Protein AF-A0AA39HY21-F1 (afdb_mo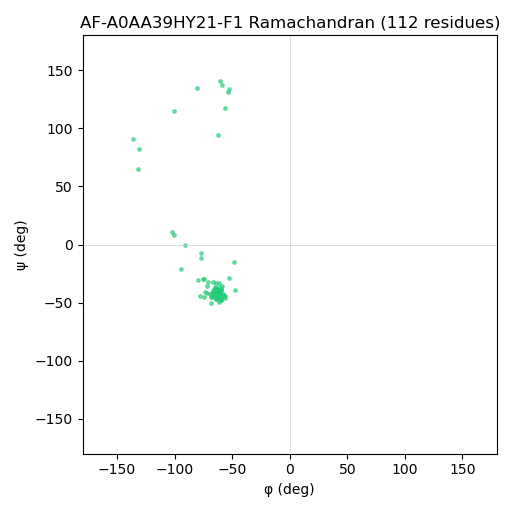nomer)

Solvent-accessible surface area (backbone atoms only — not comparable to full-atom values): 6302 Å² total; per-residue (Å²): 135,57,76,66,55,58,35,49,52,48,28,50,53,31,46,52,51,30,50,52,53,66,68,59,73,65,60,93,89,50,78,69,57,67,68,62,52,53,50,50,35,50,50,29,47,52,47,28,53,52,30,50,50,56,38,52,53,48,52,51,51,51,51,54,49,46,40,70,78,36,50,66,63,45,50,52,52,50,50,50,55,51,51,54,51,50,54,51,49,51,54,51,49,52,52,51,51,51,51,51,54,53,50,51,53,55,62,62,67,66,72,81,77,131

Sequence (114 aa):
MSRLADKYDKLLACTMNLIESVDWKPPYIVAAMPMSRENAVQEAYNQVQAAATDLRAEFVRIGAQYAIENPEETAEQRIRELNEDIESQEKQLNKANRALGNLKKYTEGTNETD

Foldseek 3Di:
DDPLVVLVVQLVVLVVQLVCLVPDDDDPVDPDDPVVSVVSNVVSVVSNVVSVVVNVVVVVVVVVVCCVVCVPVVVVVVVVVVVVVVVVVVVVVVVVVVVVVVVVVVVVVVPPDD

Radius of gyration: 27.18 Å; Cα contacts (8 Å, |Δi|>4): 34; chains: 1; bounding box: 59×33×76 Å

pLDDT: mean 84.17, std 13.92, range [40.38, 96.94]

Secondary structure (DSSP, 8-state):
--HHHHHHHHHHHHHHHHHHHHH----TT----HHHHHHHHHHHHHHHHHHHHHHHHHHHHHHHHHHHH-HHHHHHHHHHHHHHHHHHHHHHHHHHHHHHHHHHHHHHHTSS--

Organism: NCBI:txid289476

Structure (mmCIF, N/CA/C/O backbone):
data_AF-A0AA39HY21-F1
#
_entry.id   AF-A0AA39HY21-F1
#
loop_
_atom_site.group_PDB
_atom_site.id
_atom_site.type_symbol
_atom_site.label_atom_id
_atom_site.label_alt_id
_atom_site.label_comp_id
_atom_site.label_asym_id
_atom_site.label_entity_id
_atom_site.label_seq_id
_atom_site.pdbx_PDB_ins_code
_atom_site.Cartn_x
_atom_site.Cartn_y
_atom_site.Cartn_z
_atom_site.occupancy
_atom_site.B_iso_or_equiv
_atom_site.auth_seq_id
_atom_site.auth_comp_id
_atom_site.auth_asym_id
_atom_site.auth_atom_id
_atom_site.pdbx_PDB_model_num
ATOM 1 N N . MET A 1 1 ? -4.591 -10.502 -21.502 1.00 52.56 1 MET A N 1
ATOM 2 C CA . MET A 1 1 ? -3.674 -10.279 -20.365 1.00 52.56 1 MET A CA 1
ATOM 3 C C . MET A 1 1 ? -4.351 -9.321 -19.391 1.00 52.56 1 MET A C 1
ATOM 5 O O . MET A 1 1 ? -5.165 -8.521 -19.838 1.00 52.56 1 MET A O 1
ATOM 9 N N . SER A 1 2 ? -4.158 -9.494 -18.080 1.00 80.94 2 SER A N 1
ATOM 10 C CA . SER A 1 2 ? -4.819 -8.673 -17.050 1.00 80.94 2 SER A CA 1
ATOM 11 C C . SER A 1 2 ? -4.085 -7.341 -16.891 1.00 80.94 2 SER A C 1
ATOM 13 O O . SER A 1 2 ? -2.869 -7.341 -16.741 1.00 80.94 2 SER A O 1
ATOM 15 N N . ARG A 1 3 ? -4.817 -6.221 -16.835 1.00 85.88 3 ARG A N 1
ATOM 16 C CA . ARG A 1 3 ? -4.270 -4.85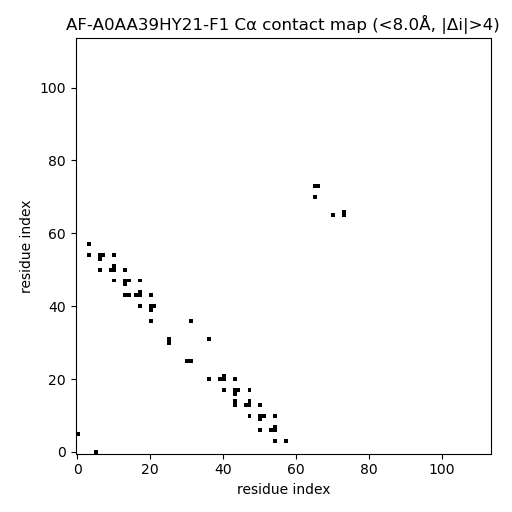9 -16.650 1.00 85.88 3 ARG A CA 1
ATOM 17 C C . ARG A 1 3 ? -3.344 -4.728 -15.429 1.00 85.88 3 ARG A C 1
ATOM 19 O O . ARG A 1 3 ? -2.451 -3.885 -15.425 1.00 85.88 3 ARG A O 1
ATOM 26 N N . LEU A 1 4 ? -3.565 -5.537 -14.390 1.00 90.06 4 LEU A N 1
ATOM 27 C CA . LEU A 1 4 ? -2.700 -5.586 -13.209 1.00 90.06 4 LEU A CA 1
ATOM 28 C C . LEU A 1 4 ? -1.353 -6.255 -13.515 1.00 90.06 4 LEU A C 1
ATOM 30 O O . LEU A 1 4 ? -0.323 -5.756 -13.071 1.00 90.06 4 LEU A O 1
ATOM 34 N N . ALA A 1 5 ? -1.368 -7.346 -14.287 1.00 91.12 5 ALA A N 1
ATOM 35 C CA . ALA A 1 5 ? -0.158 -8.054 -14.696 1.00 91.12 5 ALA A CA 1
ATOM 36 C C . ALA A 1 5 ? 0.731 -7.140 -15.548 1.00 91.12 5 ALA A C 1
ATOM 38 O O . ALA A 1 5 ? 1.896 -6.964 -15.222 1.00 91.12 5 ALA A O 1
ATOM 39 N N . ASP A 1 6 ? 0.148 -6.426 -16.517 1.00 93.50 6 ASP A N 1
ATOM 40 C CA . ASP A 1 6 ? 0.897 -5.490 -17.368 1.00 93.50 6 ASP A CA 1
ATOM 41 C C . ASP A 1 6 ? 1.585 -4.377 -16.546 1.00 93.50 6 ASP A C 1
ATOM 43 O O . ASP A 1 6 ? 2.714 -3.971 -16.826 1.00 93.50 6 ASP A O 1
ATOM 47 N N . LYS A 1 7 ? 0.917 -3.875 -15.497 1.00 93.44 7 LYS A N 1
ATOM 48 C CA . LYS A 1 7 ? 1.483 -2.862 -14.589 1.00 93.44 7 LYS A CA 1
ATOM 49 C C . LYS A 1 7 ? 2.576 -3.427 -13.684 1.00 93.44 7 LYS A C 1
ATOM 51 O O . LYS A 1 7 ? 3.539 -2.721 -13.389 1.00 93.44 7 LYS A O 1
ATOM 56 N N . TYR A 1 8 ? 2.428 -4.673 -13.244 1.00 94.69 8 TYR A N 1
ATOM 57 C CA . TYR A 1 8 ? 3.441 -5.369 -12.460 1.00 94.69 8 TYR A CA 1
ATOM 58 C C . TYR A 1 8 ? 4.696 -5.646 -13.299 1.00 94.69 8 TYR A C 1
ATOM 60 O O . TYR A 1 8 ? 5.801 -5.31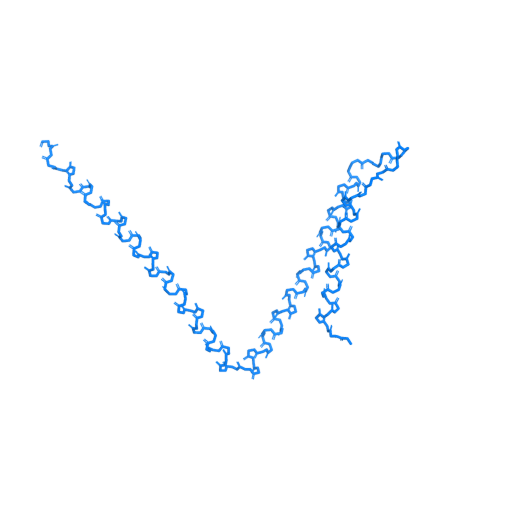5 -12.873 1.00 94.69 8 TYR A O 1
ATOM 68 N N . ASP A 1 9 ? 4.521 -6.127 -14.529 1.00 95.19 9 ASP A N 1
ATOM 69 C CA . ASP A 1 9 ? 5.612 -6.362 -15.478 1.00 95.19 9 ASP A CA 1
ATOM 70 C C . ASP A 1 9 ? 6.349 -5.060 -15.818 1.00 95.19 9 ASP A C 1
ATOM 72 O O . ASP A 1 9 ? 7.579 -5.027 -15.865 1.00 95.19 9 ASP A O 1
ATOM 76 N N . LYS A 1 10 ? 5.619 -3.945 -15.965 1.00 94.25 10 LYS A N 1
ATOM 77 C CA . LYS A 1 10 ? 6.221 -2.615 -16.143 1.00 94.25 10 LYS A CA 1
ATOM 78 C C . LYS A 1 10 ? 7.083 -2.204 -14.944 1.00 94.25 10 LYS A C 1
ATOM 80 O O . LYS A 1 10 ? 8.175 -1.676 -15.141 1.00 94.25 10 LYS A O 1
ATOM 85 N N . LEU A 1 11 ? 6.625 -2.448 -13.713 1.00 96.19 11 LEU A N 1
ATOM 86 C CA . LEU A 1 11 ? 7.417 -2.168 -12.513 1.00 96.19 11 LEU A CA 1
ATOM 87 C C . LEU A 1 11 ? 8.687 -3.028 -12.466 1.00 96.19 11 LEU A C 1
ATOM 89 O O . LEU A 1 11 ? 9.760 -2.507 -12.156 1.00 96.19 11 LEU A O 1
ATOM 93 N N . LEU A 1 12 ? 8.585 -4.315 -12.812 1.00 95.75 12 LEU A N 1
ATOM 94 C CA . LEU A 1 12 ? 9.739 -5.211 -12.902 1.00 95.75 12 LEU A CA 1
ATOM 95 C C . LEU A 1 12 ? 10.757 -4.710 -13.929 1.00 95.75 12 LEU A C 1
ATOM 97 O O . LEU A 1 12 ? 11.934 -4.588 -13.600 1.00 95.75 12 LEU A O 1
ATOM 101 N N . ALA A 1 13 ? 10.304 -4.345 -15.129 1.00 94.88 13 ALA A N 1
ATOM 102 C CA . ALA A 1 13 ? 11.168 -3.822 -16.183 1.00 94.88 13 ALA A CA 1
ATOM 103 C C . ALA A 1 13 ? 11.888 -2.530 -15.757 1.00 94.88 13 ALA A C 1
ATOM 105 O O . ALA A 1 13 ? 13.103 -2.415 -15.920 1.00 94.88 13 ALA A O 1
ATOM 106 N N . CYS A 1 14 ? 11.175 -1.576 -15.145 1.00 93.31 14 CYS A N 1
ATOM 107 C CA . CYS A 1 14 ? 11.791 -0.351 -14.623 1.00 93.31 14 CYS A CA 1
ATOM 108 C C . CYS A 1 14 ? 12.806 -0.645 -13.508 1.00 93.31 14 CYS A C 1
ATOM 110 O O . CYS A 1 14 ? 13.857 -0.010 -13.447 1.00 93.31 14 CYS A O 1
ATOM 112 N N . THR A 1 15 ? 12.513 -1.616 -12.640 1.00 94.12 15 THR A N 1
ATOM 113 C CA . THR A 1 15 ? 13.416 -2.003 -11.546 1.00 94.12 15 THR A CA 1
ATOM 114 C C . THR A 1 15 ? 14.693 -2.646 -12.085 1.00 94.12 15 THR A C 1
ATOM 116 O O . THR A 1 15 ? 15.780 -2.314 -11.619 1.00 94.12 15 THR A O 1
ATOM 119 N N . MET A 1 16 ? 14.585 -3.512 -13.098 1.00 93.19 16 MET A N 1
ATOM 120 C CA . MET A 1 16 ? 15.748 -4.099 -13.772 1.00 93.19 16 MET A CA 1
ATOM 121 C C . MET A 1 16 ? 16.621 -3.020 -14.422 1.00 93.19 16 MET A C 1
ATOM 123 O O . MET A 1 16 ? 17.827 -3.010 -14.202 1.00 93.19 16 MET A O 1
ATOM 127 N N . ASN A 1 17 ? 16.016 -2.055 -15.121 1.00 88.81 17 ASN A N 1
ATOM 128 C CA . ASN A 1 17 ? 16.743 -0.933 -15.723 1.00 88.81 17 ASN A CA 1
ATOM 129 C C . ASN A 1 17 ? 17.497 -0.086 -14.674 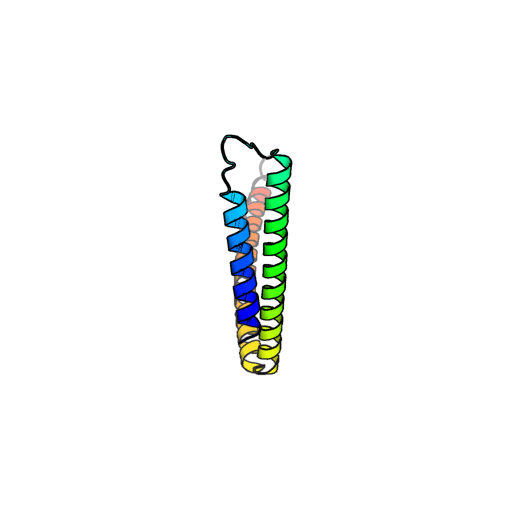1.00 88.81 17 ASN A C 1
ATOM 131 O O . ASN A 1 17 ? 18.638 0.327 -14.892 1.00 88.81 17 ASN A O 1
ATOM 135 N N . LEU A 1 18 ? 16.895 0.148 -13.502 1.00 90.25 18 LEU A N 1
ATOM 136 C CA . LEU A 1 18 ? 17.577 0.838 -12.403 1.00 90.25 18 LEU A CA 1
ATOM 137 C C . LEU A 1 18 ? 18.792 0.044 -11.906 1.00 90.25 18 LEU A C 1
ATOM 139 O O . LEU A 1 18 ? 19.857 0.629 -11.719 1.00 90.25 18 LEU A O 1
ATOM 143 N N . ILE A 1 19 ? 18.649 -1.271 -11.718 1.00 89.19 19 ILE A N 1
ATOM 144 C CA . ILE A 1 19 ? 19.757 -2.142 -11.301 1.00 89.19 19 ILE A CA 1
ATOM 145 C C . ILE A 1 19 ? 20.888 -2.082 -12.334 1.00 89.19 19 ILE A C 1
ATOM 147 O O . ILE A 1 19 ? 22.031 -1.836 -11.963 1.00 89.19 19 ILE A O 1
ATOM 151 N N . GLU A 1 20 ? 20.573 -2.203 -13.625 1.00 86.25 20 GLU A N 1
ATOM 152 C CA . GLU A 1 20 ? 21.558 -2.110 -14.710 1.00 86.25 20 GLU A CA 1
ATOM 153 C C . GLU A 1 20 ? 22.265 -0.746 -14.744 1.00 86.25 20 GLU A C 1
ATOM 155 O O . GLU A 1 20 ? 23.481 -0.677 -14.931 1.00 86.25 20 GLU A O 1
ATOM 160 N N . SER A 1 21 ? 21.531 0.341 -14.496 1.00 83.31 21 SER A N 1
ATOM 161 C CA . SER A 1 21 ? 22.078 1.704 -14.434 1.00 83.31 21 SER A CA 1
ATOM 162 C C . SER A 1 21 ? 23.025 1.908 -13.241 1.00 83.31 21 SER A C 1
ATOM 164 O O . SER A 1 21 ? 23.998 2.666 -13.328 1.00 83.31 21 SER A O 1
ATOM 166 N N . VAL A 1 22 ? 22.768 1.221 -12.123 1.00 83.19 22 VAL A N 1
ATOM 167 C CA . VAL A 1 22 ? 23.623 1.241 -10.928 1.00 83.19 22 VAL A CA 1
ATOM 168 C C . VAL A 1 22 ? 24.850 0.345 -11.111 1.00 83.19 22 VAL A C 1
ATOM 170 O O . VAL A 1 22 ? 25.960 0.789 -10.813 1.00 83.19 22 VAL A O 1
ATOM 173 N N . ASP A 1 23 ? 24.683 -0.864 -11.646 1.00 78.81 23 ASP A N 1
ATOM 174 C CA . ASP A 1 23 ? 25.760 -1.846 -11.840 1.00 78.81 23 ASP A CA 1
ATOM 175 C C . ASP A 1 23 ? 26.663 -1.546 -13.045 1.00 78.81 23 ASP A C 1
ATOM 177 O O . ASP A 1 23 ? 27.712 -2.179 -13.221 1.00 78.81 23 ASP A O 1
ATOM 181 N N . TRP A 1 24 ? 26.303 -0.552 -13.861 1.00 69.25 24 TRP A N 1
ATOM 182 C CA . TRP A 1 24 ? 27.079 -0.145 -15.021 1.00 69.25 24 TRP A CA 1
ATOM 183 C C . TRP A 1 24 ? 28.525 0.228 -14.651 1.00 69.25 24 TRP A C 1
ATOM 185 O O . TRP A 1 24 ? 28.796 1.194 -13.926 1.00 69.25 24 TRP A O 1
ATOM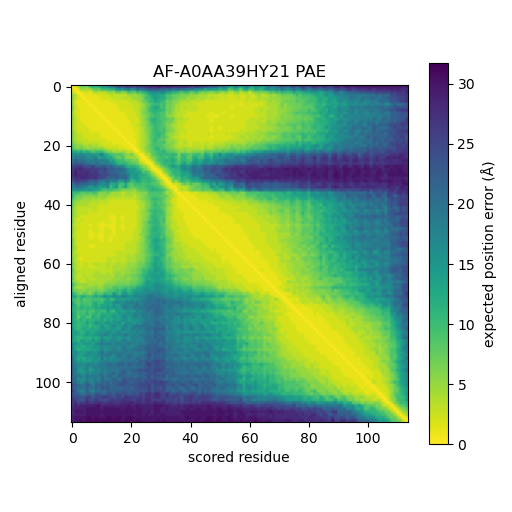 195 N N . LYS A 1 25 ? 29.478 -0.539 -15.197 1.00 64.69 25 LYS A N 1
ATOM 196 C CA . LYS A 1 25 ? 30.915 -0.252 -15.134 1.00 64.69 25 LYS A CA 1
ATOM 197 C C . LYS A 1 25 ? 31.352 0.376 -16.457 1.00 64.69 25 LYS A C 1
ATOM 199 O O . LYS A 1 25 ? 31.308 -0.316 -17.477 1.00 64.69 25 LYS A O 1
ATOM 204 N N . PRO A 1 26 ? 31.796 1.646 -16.475 1.00 61.72 26 PRO A N 1
ATOM 205 C CA . PRO A 1 26 ? 32.333 2.227 -17.693 1.00 61.72 26 PRO A CA 1
ATOM 206 C C . PRO A 1 26 ? 33.559 1.428 -18.161 1.00 61.72 26 PRO A C 1
ATOM 208 O O . PRO A 1 26 ? 34.380 1.026 -17.328 1.00 61.72 26 PRO A O 1
ATOM 211 N N . PRO A 1 27 ? 33.733 1.202 -19.476 1.00 58.81 27 PRO A N 1
ATOM 212 C CA . PRO A 1 27 ? 34.995 0.696 -19.993 1.00 58.81 27 PRO A CA 1
ATOM 213 C C . PRO A 1 27 ? 36.110 1.680 -19.614 1.00 58.81 27 PRO A C 1
ATOM 215 O O . PRO A 1 27 ? 35.934 2.889 -19.742 1.00 58.81 27 PRO A O 1
ATOM 218 N N . TYR A 1 28 ? 37.266 1.164 -19.180 1.00 54.09 28 TYR A N 1
ATOM 219 C CA . TYR A 1 28 ? 38.425 1.919 -18.660 1.00 54.09 28 TYR A CA 1
ATOM 220 C C . TYR A 1 28 ? 38.896 3.117 -19.519 1.00 54.09 28 TYR A C 1
ATOM 222 O O . TYR A 1 28 ? 39.662 3.947 -19.042 1.00 54.09 28 TYR A O 1
ATOM 230 N N . ILE A 1 29 ? 38.452 3.211 -20.776 1.00 53.50 29 ILE A N 1
ATOM 231 C CA . ILE A 1 29 ? 38.837 4.224 -21.768 1.00 53.50 29 ILE A CA 1
ATOM 232 C C . ILE A 1 29 ? 37.862 5.419 -21.790 1.00 53.50 29 ILE A C 1
ATOM 234 O O . ILE A 1 29 ? 38.233 6.510 -22.213 1.00 53.50 29 ILE A O 1
ATOM 238 N N . VAL A 1 30 ? 36.630 5.251 -21.301 1.00 53.31 30 VAL A N 1
ATOM 239 C CA . VAL A 1 30 ? 35.610 6.306 -21.258 1.00 53.31 30 VAL A CA 1
ATOM 240 C C . VAL A 1 30 ? 35.024 6.330 -19.856 1.00 53.31 30 VAL A C 1
ATOM 242 O O . VAL A 1 30 ? 33.977 5.747 -19.586 1.00 53.31 30 VAL A O 1
ATOM 245 N N . ALA A 1 31 ? 35.714 7.003 -18.937 1.00 55.31 31 ALA A N 1
ATOM 246 C CA . ALA A 1 31 ? 35.087 7.431 -17.698 1.00 55.31 31 ALA A CA 1
ATOM 247 C C . ALA A 1 31 ? 33.958 8.400 -18.079 1.00 55.31 31 ALA A C 1
ATOM 249 O O . ALA A 1 31 ? 34.206 9.582 -18.316 1.00 55.31 31 ALA A O 1
ATOM 250 N N . ALA A 1 32 ? 32.727 7.902 -18.222 1.00 56.25 32 ALA A N 1
ATOM 251 C CA . ALA A 1 32 ? 31.582 8.791 -18.336 1.00 56.25 32 ALA A CA 1
ATOM 252 C C . ALA A 1 32 ? 31.614 9.751 -17.148 1.00 56.25 32 ALA A C 1
ATOM 254 O O . ALA A 1 32 ? 31.869 9.339 -16.012 1.00 56.25 32 ALA A O 1
ATOM 255 N N . MET A 1 33 ? 31.415 11.040 -17.427 1.00 60.06 33 MET A N 1
ATOM 256 C CA . MET A 1 33 ? 31.434 12.066 -16.393 1.00 60.06 33 MET A CA 1
ATOM 257 C C . MET A 1 33 ? 30.450 11.664 -15.283 1.00 60.06 33 MET A C 1
ATOM 259 O O . MET A 1 33 ? 29.303 11.346 -15.612 1.00 60.06 33 MET A O 1
ATOM 263 N N . PRO A 1 34 ? 30.848 11.693 -13.999 1.00 62.62 34 PRO A N 1
ATOM 264 C CA . PRO A 1 34 ? 30.017 11.252 -12.875 1.00 62.62 34 PRO A CA 1
ATOM 265 C C . PRO A 1 34 ? 28.585 11.813 -12.901 1.00 62.62 34 PRO A C 1
ATOM 267 O O . PRO A 1 34 ? 27.634 11.060 -12.714 1.00 62.62 34 PRO A O 1
ATOM 270 N N . MET A 1 35 ? 28.423 13.087 -13.289 1.00 61.59 35 MET A N 1
ATOM 271 C CA . MET A 1 35 ? 27.111 13.738 -13.439 1.00 61.59 35 MET A CA 1
ATOM 272 C C . MET A 1 35 ? 26.174 13.041 -14.440 1.00 61.59 35 MET A C 1
ATOM 274 O O . MET A 1 35 ? 24.968 12.998 -14.229 1.00 61.59 35 MET A O 1
ATOM 278 N N . SER A 1 36 ? 26.696 12.482 -15.536 1.00 75.19 36 SER A N 1
ATOM 279 C CA . SER A 1 36 ? 25.863 11.792 -16.536 1.00 75.19 36 SER A CA 1
ATOM 280 C C . SER A 1 36 ? 25.313 10.460 -16.021 1.00 75.19 36 SER A C 1
ATOM 282 O O . SER A 1 36 ? 24.189 10.091 -16.351 1.00 75.19 36 SER A O 1
ATOM 284 N N . ARG A 1 37 ? 26.072 9.774 -15.155 1.00 74.88 37 ARG A N 1
ATOM 285 C CA . ARG A 1 37 ? 25.638 8.537 -14.500 1.00 74.88 37 ARG A CA 1
ATOM 286 C C . ARG A 1 37 ? 24.619 8.819 -13.404 1.00 74.88 37 ARG A C 1
ATOM 288 O O . ARG A 1 37 ? 23.608 8.132 -13.338 1.00 74.88 37 ARG A O 1
ATOM 295 N N . GLU A 1 38 ? 24.864 9.828 -12.572 1.00 81.38 38 GLU A N 1
ATOM 296 C CA . GLU A 1 38 ? 23.917 10.251 -11.532 1.00 81.38 38 GLU A CA 1
ATOM 297 C C . GLU A 1 38 ? 22.563 10.637 -12.138 1.00 81.38 38 GLU A C 1
ATOM 299 O O . GLU A 1 38 ? 21.528 10.178 -11.659 1.00 81.38 38 GLU A O 1
ATOM 304 N N . ASN A 1 39 ? 22.565 11.375 -13.254 1.00 84.69 39 ASN A N 1
ATOM 305 C CA . ASN A 1 39 ? 21.340 11.716 -13.979 1.00 84.69 39 ASN A CA 1
ATOM 306 C C . ASN A 1 39 ? 20.610 10.475 -14.520 1.00 84.69 39 ASN A C 1
ATOM 308 O O . ASN A 1 39 ? 19.393 10.386 -14.377 1.00 84.69 39 ASN A O 1
ATOM 312 N N . ALA A 1 40 ? 21.332 9.504 -15.092 1.00 83.38 40 ALA A N 1
ATOM 313 C CA . ALA A 1 40 ? 20.734 8.271 -15.609 1.00 83.38 40 ALA A CA 1
ATOM 314 C C . ALA A 1 40 ? 20.120 7.404 -14.493 1.00 83.38 40 ALA A C 1
ATOM 316 O O . ALA A 1 40 ? 19.000 6.913 -14.627 1.00 83.38 40 ALA A O 1
ATOM 317 N N . VAL A 1 41 ? 20.816 7.266 -13.359 1.00 88.31 41 VAL A N 1
ATOM 318 C CA . VAL A 1 41 ? 20.299 6.551 -12.180 1.00 88.31 41 VAL A CA 1
ATOM 319 C C . VAL A 1 41 ? 19.066 7.260 -11.618 1.00 88.31 41 VAL A C 1
ATOM 321 O O . VAL A 1 41 ? 18.076 6.604 -11.295 1.00 88.31 41 VAL A O 1
ATOM 324 N N . GLN A 1 42 ? 19.088 8.593 -11.538 1.00 90.38 42 GLN A N 1
ATOM 325 C CA . GLN A 1 42 ? 17.948 9.372 -11.061 1.00 90.38 42 GLN A CA 1
ATOM 326 C C . GLN A 1 42 ? 16.735 9.251 -11.994 1.00 90.38 42 GLN A C 1
ATOM 328 O O . GLN A 1 42 ? 15.603 9.142 -11.522 1.00 90.38 42 GLN A O 1
ATOM 333 N N . GLU A 1 43 ? 16.948 9.241 -13.310 1.00 90.12 43 GLU A N 1
ATOM 334 C CA . GLU A 1 43 ? 15.878 9.033 -14.284 1.00 90.12 43 GLU A CA 1
ATOM 335 C C . GLU A 1 43 ? 15.264 7.633 -14.151 1.00 90.12 43 GLU A C 1
ATOM 337 O O . GLU A 1 43 ? 14.041 7.508 -14.052 1.00 90.12 43 GLU A O 1
ATOM 342 N N . ALA A 1 44 ? 16.094 6.589 -14.055 1.00 90.50 44 ALA A N 1
ATOM 343 C CA . ALA A 1 44 ? 15.626 5.222 -13.836 1.00 90.50 44 ALA A CA 1
ATOM 344 C C . ALA A 1 44 ? 14.859 5.086 -12.506 1.00 90.50 44 ALA A C 1
ATOM 346 O O . ALA A 1 44 ? 13.805 4.449 -12.455 1.00 90.50 44 ALA A O 1
ATOM 347 N N . TYR A 1 45 ? 15.318 5.751 -11.442 1.00 94.31 45 TYR A N 1
ATOM 348 C CA . TYR A 1 45 ? 14.607 5.798 -10.163 1.00 94.31 45 TYR A CA 1
ATOM 349 C C . TYR A 1 45 ? 13.226 6.454 -10.297 1.00 94.31 45 TYR A C 1
ATOM 351 O O . TYR A 1 45 ? 12.225 5.909 -9.824 1.00 94.31 45 TYR A O 1
ATOM 359 N N . ASN A 1 46 ? 13.139 7.588 -10.996 1.00 95.12 46 ASN A N 1
ATOM 360 C CA . ASN A 1 46 ? 11.867 8.271 -11.235 1.00 95.12 46 ASN A CA 1
ATOM 361 C C . ASN A 1 46 ? 10.889 7.386 -12.029 1.00 95.12 46 ASN A C 1
ATOM 363 O O . ASN A 1 46 ? 9.687 7.389 -11.752 1.00 95.12 46 ASN A O 1
ATOM 367 N N . GLN A 1 47 ? 11.388 6.589 -12.980 1.00 93.38 47 GLN A N 1
ATOM 368 C CA . GLN A 1 47 ? 10.574 5.624 -13.726 1.00 93.38 47 GLN A CA 1
ATOM 369 C C . GLN A 1 47 ? 10.026 4.510 -12.822 1.00 93.38 47 GLN A C 1
ATOM 371 O O . GLN A 1 47 ? 8.840 4.185 -12.914 1.00 93.38 47 GLN A O 1
ATOM 376 N N . VAL A 1 48 ? 10.844 3.968 -11.911 1.00 96.44 48 VAL A N 1
ATOM 377 C CA . VAL A 1 48 ? 10.392 2.993 -10.900 1.00 96.44 48 VAL A CA 1
ATOM 378 C C . VAL A 1 48 ? 9.309 3.603 -10.015 1.00 96.44 48 VAL A C 1
ATOM 380 O O . VAL A 1 48 ? 8.261 2.991 -9.806 1.00 96.44 48 VAL A O 1
ATOM 383 N N . GLN A 1 49 ? 9.513 4.832 -9.539 1.00 96.94 49 GLN A N 1
ATOM 384 C CA . GLN A 1 49 ? 8.541 5.527 -8.697 1.00 96.94 49 GLN A CA 1
ATOM 385 C C . GLN A 1 49 ? 7.205 5.755 -9.423 1.00 96.94 49 GLN A C 1
ATOM 387 O O . GLN A 1 49 ? 6.135 5.542 -8.840 1.00 96.94 49 GLN A O 1
ATOM 392 N N . ALA A 1 50 ? 7.246 6.143 -10.699 1.00 95.12 50 ALA A N 1
ATOM 393 C CA . ALA A 1 50 ? 6.051 6.299 -11.523 1.00 95.12 50 ALA A CA 1
ATOM 394 C C . ALA A 1 50 ? 5.324 4.957 -11.723 1.00 95.12 50 ALA A C 1
ATOM 396 O O . ALA A 1 50 ? 4.119 4.872 -11.485 1.00 95.12 50 ALA A O 1
ATOM 397 N N . ALA A 1 51 ? 6.048 3.886 -12.069 1.00 95.25 51 ALA A N 1
ATOM 398 C CA . ALA A 1 51 ? 5.469 2.553 -12.244 1.00 95.25 51 ALA A CA 1
ATOM 399 C C . ALA A 1 51 ? 4.856 2.001 -10.942 1.00 95.25 51 ALA A C 1
ATOM 401 O O . ALA A 1 51 ? 3.768 1.425 -10.960 1.00 95.25 51 ALA A O 1
ATOM 402 N N . ALA A 1 52 ? 5.504 2.232 -9.797 1.00 95.31 52 ALA A N 1
ATOM 403 C CA . ALA A 1 52 ? 4.981 1.844 -8.489 1.00 95.31 52 ALA A CA 1
ATOM 404 C C . ALA A 1 52 ? 3.697 2.613 -8.140 1.00 95.31 52 ALA A C 1
ATOM 406 O O . ALA A 1 52 ? 2.745 2.037 -7.609 1.00 95.31 52 ALA A O 1
ATOM 407 N N . THR A 1 53 ? 3.641 3.903 -8.482 1.00 95.12 53 THR A N 1
ATOM 408 C CA . THR A 1 53 ? 2.444 4.736 -8.298 1.00 95.12 53 THR A CA 1
ATOM 409 C C . THR A 1 53 ? 1.285 4.240 -9.168 1.00 95.12 53 THR A C 1
ATOM 411 O O . THR A 1 53 ? 0.168 4.078 -8.669 1.00 95.12 53 THR A O 1
ATOM 414 N N . ASP A 1 54 ? 1.553 3.910 -10.434 1.00 94.19 54 ASP A N 1
ATOM 415 C CA . ASP A 1 54 ? 0.565 3.346 -11.363 1.00 94.19 54 ASP A CA 1
ATOM 416 C C . ASP A 1 54 ? 0.003 2.002 -10.873 1.00 94.19 54 ASP A C 1
ATOM 418 O O . ASP A 1 54 ? -1.203 1.741 -10.998 1.00 94.19 54 ASP A O 1
ATOM 422 N N . LEU A 1 55 ? 0.870 1.140 -10.328 1.00 94.69 55 LEU A N 1
ATOM 423 C CA . LEU A 1 55 ? 0.491 -0.157 -9.773 1.00 94.69 55 LEU A CA 1
ATOM 424 C C . LEU A 1 55 ? -0.346 0.010 -8.500 1.00 94.69 55 LEU A C 1
ATOM 426 O O . LEU A 1 55 ? -1.407 -0.603 -8.375 1.00 94.69 55 LEU A O 1
ATOM 430 N N . ARG A 1 56 ? 0.068 0.900 -7.590 1.00 93.19 56 ARG A N 1
ATOM 431 C CA . ARG A 1 56 ? -0.700 1.238 -6.384 1.00 93.19 56 ARG A CA 1
ATOM 432 C C . ARG A 1 56 ? -2.107 1.724 -6.732 1.00 93.19 56 ARG A C 1
ATOM 434 O O . ARG A 1 56 ? -3.068 1.290 -6.105 1.00 93.19 56 ARG A O 1
ATOM 441 N N . ALA A 1 57 ? -2.243 2.591 -7.735 1.00 91.44 57 ALA A N 1
ATOM 442 C CA . ALA A 1 57 ? -3.549 3.068 -8.184 1.00 91.44 57 ALA A CA 1
ATOM 443 C C . ALA A 1 57 ? -4.446 1.923 -8.695 1.00 91.44 57 ALA A C 1
ATOM 445 O O . ALA A 1 57 ? -5.661 1.958 -8.506 1.00 91.44 57 ALA A O 1
ATOM 446 N N . GLU A 1 58 ? -3.862 0.885 -9.303 1.00 92.44 58 GLU A N 1
ATOM 447 C CA . GLU A 1 58 ? -4.614 -0.298 -9.730 1.00 92.44 58 GLU A CA 1
ATOM 448 C C . GLU A 1 58 ? -5.115 -1.121 -8.542 1.00 92.44 58 GLU A C 1
ATOM 450 O O . GLU A 1 58 ? -6.275 -1.521 -8.540 1.00 92.44 58 GLU A O 1
ATOM 455 N N . PHE A 1 59 ? -4.287 -1.316 -7.511 1.00 91.25 59 PHE A N 1
ATOM 456 C CA . PHE A 1 59 ? -4.718 -1.981 -6.279 1.00 91.25 59 PHE A CA 1
ATOM 457 C C . PHE A 1 59 ? -5.847 -1.224 -5.579 1.00 91.25 59 PHE A C 1
ATOM 459 O O . PHE A 1 59 ? -6.810 -1.846 -5.143 1.00 91.25 59 PHE A O 1
ATOM 466 N N . VAL A 1 60 ? -5.780 0.110 -5.538 1.00 89.25 60 VAL A N 1
ATOM 467 C CA . VAL A 1 60 ? -6.878 0.937 -5.013 1.00 89.25 60 VAL A CA 1
ATOM 468 C C . VAL A 1 60 ? -8.153 0.734 -5.833 1.00 89.25 60 VAL A C 1
ATOM 470 O O . VAL A 1 60 ? -9.221 0.546 -5.259 1.00 89.25 60 VAL A O 1
ATOM 473 N N . ARG A 1 61 ? -8.057 0.723 -7.170 1.00 92.00 61 ARG A N 1
ATOM 474 C CA . ARG A 1 61 ? -9.211 0.483 -8.050 1.00 92.00 61 ARG A CA 1
ATOM 475 C C . ARG A 1 61 ? -9.830 -0.896 -7.814 1.00 92.00 61 ARG A C 1
ATOM 477 O O . ARG A 1 61 ? -11.049 -0.997 -7.724 1.00 92.00 61 ARG A O 1
ATOM 484 N N . ILE A 1 62 ? -9.004 -1.939 -7.731 1.00 90.56 62 ILE A N 1
ATOM 485 C CA . ILE A 1 62 ? -9.455 -3.313 -7.481 1.00 90.56 62 ILE A CA 1
ATOM 486 C C . ILE A 1 62 ? -10.106 -3.410 -6.101 1.00 90.56 62 ILE A C 1
ATOM 488 O O . ILE A 1 62 ? -11.194 -3.958 -5.998 1.00 90.56 62 ILE A O 1
ATOM 492 N N . GLY A 1 63 ? -9.497 -2.826 -5.066 1.00 87.44 63 GLY A N 1
ATOM 493 C CA . GLY A 1 63 ? -10.072 -2.793 -3.721 1.00 87.44 63 GLY A CA 1
ATOM 494 C C . GLY A 1 63 ? -11.410 -2.050 -3.666 1.00 87.44 63 GLY A C 1
ATOM 495 O O . GLY A 1 63 ? -12.355 -2.531 -3.054 1.00 87.44 63 GLY A O 1
ATOM 496 N N . ALA A 1 64 ? -11.534 -0.918 -4.364 1.00 87.31 64 ALA A N 1
ATOM 497 C CA . ALA A 1 64 ? -12.799 -0.189 -4.460 1.00 87.31 64 ALA A CA 1
ATOM 498 C C . ALA A 1 64 ? -13.884 -1.005 -5.181 1.00 87.31 64 ALA A C 1
ATOM 500 O O . ALA A 1 64 ? -15.035 -1.012 -4.754 1.00 87.31 64 ALA A O 1
ATOM 501 N N . GLN A 1 65 ? -13.518 -1.712 -6.253 1.00 89.81 65 GLN A N 1
ATOM 502 C CA . GLN A 1 65 ? -14.431 -2.609 -6.956 1.00 89.81 65 GLN A CA 1
ATOM 503 C C . GLN A 1 65 ? -14.861 -3.777 -6.055 1.00 89.81 65 GLN A C 1
ATOM 505 O O . GLN A 1 65 ? -16.052 -4.049 -5.943 1.00 89.81 65 GLN A O 1
ATOM 510 N N . TYR A 1 66 ? -13.912 -4.389 -5.343 1.00 89.69 66 TYR A N 1
ATOM 511 C CA . TYR A 1 66 ? -14.182 -5.450 -4.377 1.00 89.69 66 TYR A CA 1
ATOM 512 C C . TYR A 1 66 ? -15.151 -5.004 -3.283 1.00 89.69 66 TYR A C 1
ATOM 514 O O . TYR A 1 66 ? -16.075 -5.738 -2.957 1.00 89.69 66 TYR A O 1
ATOM 522 N N . ALA A 1 67 ? -14.978 -3.789 -2.757 1.00 86.75 67 ALA A N 1
ATOM 523 C CA . ALA A 1 67 ? -15.840 -3.234 -1.719 1.00 86.75 67 ALA A CA 1
ATOM 524 C C . ALA A 1 67 ? -17.289 -3.022 -2.179 1.00 86.75 67 ALA A C 1
ATOM 526 O O . ALA A 1 67 ? -18.217 -3.166 -1.386 1.00 86.75 67 ALA A O 1
ATOM 527 N N . ILE A 1 68 ? -17.487 -2.687 -3.457 1.00 89.06 68 ILE A N 1
ATOM 528 C CA . ILE A 1 68 ? -18.820 -2.559 -4.056 1.00 89.06 68 ILE A CA 1
ATOM 529 C C . ILE A 1 68 ? -19.448 -3.941 -4.270 1.00 89.06 68 ILE A C 1
ATOM 531 O O . ILE A 1 68 ? -20.642 -4.110 -4.039 1.00 89.06 68 ILE A O 1
ATOM 535 N N . GLU A 1 69 ? -18.654 -4.916 -4.715 1.00 91.31 69 GLU A N 1
ATOM 536 C CA . GLU A 1 69 ? -19.115 -6.279 -5.002 1.00 91.31 69 GLU A CA 1
ATOM 537 C C . GLU A 1 69 ? -19.355 -7.105 -3.722 1.00 91.31 69 GLU A C 1
ATOM 539 O O . GLU A 1 69 ? -20.248 -7.949 -3.705 1.00 91.31 69 GLU A O 1
ATOM 544 N N . ASN A 1 70 ? -18.612 -6.830 -2.642 1.00 91.44 70 ASN A N 1
ATOM 545 C CA . ASN A 1 70 ? -18.620 -7.581 -1.380 1.00 91.44 70 ASN A CA 1
ATOM 546 C C . ASN A 1 70 ? -18.752 -6.636 -0.164 1.00 91.44 70 ASN A C 1
ATOM 548 O O . ASN A 1 70 ? -17.827 -6.524 0.653 1.00 91.44 70 ASN A O 1
ATOM 552 N N . PRO A 1 71 ? -19.885 -5.922 -0.022 1.00 85.81 71 PRO A N 1
ATOM 553 C CA . PRO A 1 71 ? -20.046 -4.901 1.012 1.00 85.81 71 PRO A CA 1
ATOM 554 C C . PRO A 1 71 ? -20.011 -5.476 2.435 1.00 85.81 71 PRO A C 1
ATOM 556 O O . PRO A 1 71 ? -19.455 -4.840 3.328 1.00 85.81 71 PRO A O 1
ATOM 559 N N . GLU A 1 72 ? -20.562 -6.675 2.651 1.00 88.25 72 GLU A N 1
ATOM 560 C CA . GLU A 1 72 ? -20.591 -7.325 3.970 1.00 88.25 72 GLU A CA 1
ATOM 561 C C . GLU A 1 72 ? -19.189 -7.739 4.428 1.00 88.25 72 GLU A C 1
ATOM 563 O O . GLU A 1 72 ? -18.753 -7.352 5.509 1.00 88.25 72 GLU A O 1
ATOM 568 N N . GLU A 1 73 ? -18.437 -8.434 3.573 1.00 84.44 73 GLU A N 1
ATOM 569 C CA . GLU A 1 73 ? -17.072 -8.865 3.888 1.00 84.44 73 GLU A CA 1
ATOM 570 C C . GLU A 1 73 ? -16.136 -7.669 4.119 1.00 84.44 73 GLU A C 1
ATOM 572 O O . GLU A 1 73 ? -15.334 -7.661 5.054 1.00 84.44 73 GLU A O 1
ATOM 577 N N . THR A 1 74 ? -16.291 -6.609 3.321 1.00 83.12 74 THR A N 1
ATOM 578 C CA . THR A 1 74 ? -15.507 -5.378 3.488 1.00 83.12 74 THR A CA 1
ATOM 579 C C . THR A 1 74 ? -15.851 -4.667 4.797 1.00 83.12 74 THR A C 1
ATOM 581 O O .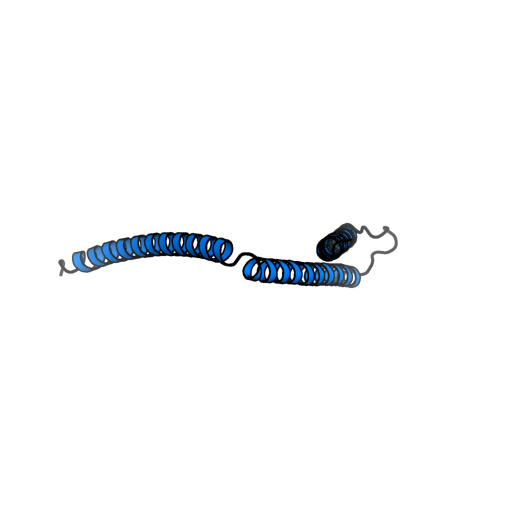 THR A 1 74 ? -14.959 -4.158 5.478 1.00 83.12 74 THR A O 1
ATOM 584 N N . ALA A 1 75 ? -17.130 -4.641 5.185 1.00 84.12 75 ALA A N 1
ATOM 585 C CA . ALA A 1 75 ? -17.555 -4.078 6.462 1.00 84.12 75 ALA A CA 1
ATOM 586 C C . ALA A 1 75 ? -17.008 -4.888 7.646 1.00 84.12 75 ALA A C 1
ATOM 588 O O . ALA A 1 75 ? -16.489 -4.301 8.594 1.00 84.12 75 ALA A O 1
ATOM 589 N N . GLU A 1 76 ? -17.049 -6.219 7.585 1.00 88.69 76 GLU A N 1
ATOM 590 C CA . GLU A 1 76 ? -16.475 -7.085 8.619 1.00 88.69 76 GLU A CA 1
ATOM 591 C C . GLU A 1 76 ? -14.962 -6.913 8.760 1.00 88.69 76 GLU A C 1
ATOM 593 O O . GLU A 1 76 ? -14.442 -6.845 9.877 1.00 88.69 76 GLU A O 1
ATOM 598 N N . GLN A 1 77 ? -14.245 -6.831 7.638 1.00 86.56 77 GLN A N 1
ATOM 599 C CA . GLN A 1 77 ? -12.811 -6.571 7.643 1.00 86.56 77 GLN A CA 1
ATOM 600 C C . GLN A 1 77 ? -12.516 -5.196 8.249 1.00 86.56 77 GLN A C 1
ATOM 602 O O . GLN A 1 77 ? -11.638 -5.073 9.102 1.00 86.56 77 GLN A O 1
ATOM 607 N N . ARG A 1 78 ? -13.313 -4.178 7.903 1.00 86.12 78 ARG A N 1
ATOM 608 C CA . ARG A 1 78 ? -13.170 -2.835 8.468 1.00 86.12 78 ARG A CA 1
ATOM 609 C C . ARG A 1 78 ? -13.447 -2.789 9.969 1.00 86.12 78 ARG A C 1
ATOM 611 O O . ARG A 1 78 ? -12.762 -2.070 10.691 1.00 86.12 78 ARG A O 1
ATOM 618 N N . ILE A 1 79 ? -14.426 -3.554 10.448 1.00 90.19 79 ILE A N 1
ATOM 619 C CA . ILE A 1 79 ? -14.713 -3.695 11.881 1.00 90.19 79 ILE A CA 1
ATOM 620 C C . ILE A 1 79 ? -13.523 -4.341 12.599 1.00 90.19 79 ILE A C 1
ATOM 622 O O . ILE A 1 79 ? -13.146 -3.881 13.674 1.00 90.19 79 ILE A O 1
ATOM 626 N N . ARG A 1 80 ? -12.902 -5.371 12.008 1.00 93.06 80 ARG A N 1
ATOM 627 C CA . ARG A 1 80 ? -11.694 -5.995 12.570 1.00 93.06 80 ARG A CA 1
ATOM 628 C C . ARG A 1 80 ? -10.533 -5.008 12.673 1.00 93.06 80 ARG A C 1
ATOM 630 O O . ARG A 1 80 ? -9.986 -4.870 13.761 1.00 93.06 80 ARG A O 1
ATOM 637 N N . GLU A 1 81 ? -10.227 -4.280 11.599 1.00 90.19 81 GLU A N 1
ATOM 638 C CA . GLU A 1 81 ? -9.180 -3.243 11.598 1.00 90.19 81 GLU A CA 1
ATOM 639 C C . GLU A 1 81 ? -9.422 -2.188 12.688 1.00 90.19 81 GLU A C 1
ATOM 641 O O . GLU A 1 81 ? -8.521 -1.854 13.453 1.00 90.19 81 GLU A O 1
ATOM 646 N N . LEU A 1 82 ? -10.660 -1.696 12.806 1.00 92.81 82 LEU A N 1
ATOM 647 C CA . LEU A 1 82 ? -11.018 -0.711 13.827 1.00 92.81 82 LEU A CA 1
ATOM 648 C C . LEU A 1 82 ? -10.873 -1.265 15.248 1.00 92.81 82 LEU A C 1
ATOM 650 O O . LEU A 1 82 ? -10.427 -0.541 16.134 1.00 92.81 82 LEU A O 1
ATOM 654 N N . ASN A 1 83 ? -11.223 -2.531 15.478 1.00 94.06 83 ASN A N 1
ATOM 655 C CA . ASN A 1 83 ? -11.049 -3.161 16.786 1.00 94.06 83 ASN A CA 1
ATOM 656 C C . ASN A 1 83 ? -9.564 -3.301 17.159 1.00 94.06 83 ASN A C 1
ATOM 658 O O . ASN A 1 83 ? -9.206 -3.039 18.307 1.00 94.06 83 ASN A O 1
ATOM 662 N N . GLU A 1 84 ? -8.700 -3.659 16.206 1.00 94.69 84 GLU A N 1
ATOM 663 C CA . GLU A 1 84 ? -7.246 -3.727 16.421 1.00 94.69 84 GLU A CA 1
ATOM 664 C C . GLU A 1 84 ? -6.653 -2.342 16.738 1.00 94.69 84 GLU A C 1
ATOM 666 O O . GLU A 1 84 ? -5.844 -2.201 17.663 1.00 94.69 84 GLU A O 1
ATOM 671 N N . ASP A 1 85 ? -7.099 -1.301 16.027 1.00 94.19 85 ASP A N 1
ATOM 672 C CA . ASP A 1 85 ? -6.695 0.084 16.280 1.00 94.19 85 ASP A CA 1
ATOM 673 C C . ASP A 1 85 ? -7.148 0.569 17.663 1.00 94.19 85 ASP A C 1
ATOM 675 O O . ASP A 1 85 ? -6.356 1.171 18.396 1.00 94.19 85 ASP A O 1
ATOM 679 N N . ILE A 1 86 ? -8.395 0.279 18.051 1.00 94.00 86 ILE A N 1
ATOM 680 C CA . ILE A 1 86 ? -8.926 0.610 19.380 1.00 94.00 86 ILE A CA 1
ATOM 681 C C . ILE A 1 86 ? -8.095 -0.085 20.459 1.0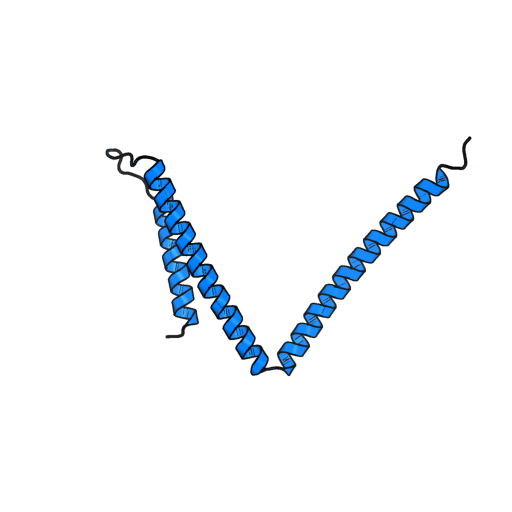0 94.00 86 ILE A C 1
ATOM 683 O O . ILE A 1 86 ? -7.636 0.574 21.392 1.00 94.00 86 ILE A O 1
ATOM 687 N N . GLU A 1 87 ? -7.815 -1.382 20.316 1.00 95.69 87 GLU A N 1
ATOM 688 C CA . GLU A 1 87 ? -7.014 -2.126 21.292 1.00 95.69 87 GLU A CA 1
ATOM 689 C C . GLU A 1 87 ? -5.589 -1.549 21.417 1.00 95.69 87 GLU A C 1
ATOM 691 O O . GLU A 1 87 ? -5.032 -1.423 22.515 1.00 95.69 87 GLU A O 1
ATOM 696 N N . SER A 1 88 ? -4.987 -1.151 20.293 1.00 95.50 88 SER A N 1
ATOM 697 C CA . SER A 1 88 ? -3.685 -0.479 20.271 1.00 95.50 88 SER A CA 1
ATOM 698 C C . SER A 1 88 ? -3.728 0.868 21.001 1.00 95.50 88 SER A C 1
ATOM 700 O O . SER A 1 88 ? -2.861 1.157 21.836 1.00 95.50 88 SER A O 1
ATOM 702 N N . GLN A 1 89 ? -4.759 1.677 20.753 1.00 94.19 89 GLN A N 1
ATOM 703 C CA . GLN A 1 89 ? -4.949 2.971 21.410 1.00 94.19 89 GLN A CA 1
ATOM 704 C C . GLN A 1 89 ? -5.203 2.823 22.913 1.00 94.19 89 GLN A C 1
ATOM 706 O O . GLN A 1 89 ? -4.607 3.554 23.705 1.00 94.19 89 GLN A O 1
ATOM 711 N N . GLU A 1 90 ? -6.003 1.846 23.337 1.00 95.50 90 GLU A N 1
ATOM 712 C CA . GLU A 1 90 ? -6.233 1.547 24.752 1.00 95.50 90 GLU A CA 1
ATOM 713 C C . GLU A 1 90 ? -4.940 1.132 25.463 1.00 95.50 90 GLU A C 1
ATOM 715 O O . GLU A 1 90 ? -4.656 1.589 26.577 1.00 95.50 90 GLU A O 1
ATOM 720 N N . LYS A 1 91 ? -4.093 0.318 24.818 1.00 95.06 91 LYS A N 1
ATOM 721 C CA . LYS A 1 91 ? -2.760 -0.023 25.344 1.00 95.06 91 LYS A CA 1
ATOM 722 C C . LYS A 1 91 ? -1.885 1.220 25.506 1.00 95.06 91 LYS A C 1
ATOM 724 O O . LYS A 1 91 ? -1.215 1.366 26.535 1.00 95.06 91 LYS A O 1
ATOM 729 N N . GLN A 1 92 ? -1.896 2.126 24.528 1.00 94.44 92 GLN A N 1
ATOM 730 C CA . GLN A 1 92 ? -1.142 3.380 24.598 1.00 94.44 92 GLN A CA 1
ATOM 731 C C . GLN A 1 92 ? -1.662 4.304 25.707 1.00 94.44 92 GLN A C 1
ATOM 733 O O . GLN A 1 92 ? -0.861 4.809 26.496 1.00 94.44 92 GLN A O 1
ATOM 738 N N . LEU A 1 93 ? -2.982 4.458 25.834 1.00 94.94 93 LEU A N 1
ATOM 739 C CA . LEU A 1 93 ? -3.626 5.224 26.905 1.00 94.94 93 LEU A CA 1
ATOM 740 C C . LEU A 1 93 ? -3.283 4.663 28.282 1.00 94.94 93 LEU A C 1
ATOM 742 O O . LEU A 1 93 ? -2.893 5.409 29.177 1.00 94.94 93 LEU A O 1
ATOM 746 N N . ASN A 1 94 ? -3.338 3.343 28.451 1.00 94.19 94 ASN A N 1
ATOM 747 C CA . ASN A 1 94 ? -2.955 2.695 29.701 1.00 94.19 94 ASN A CA 1
ATOM 748 C C . ASN A 1 94 ? -1.480 2.935 30.049 1.00 94.19 94 ASN A C 1
ATOM 750 O O . ASN A 1 94 ? -1.145 3.176 31.213 1.00 94.19 94 ASN A O 1
ATOM 754 N N . LYS A 1 95 ? -0.588 2.917 29.053 1.00 93.75 95 LYS A N 1
ATOM 755 C CA . LYS A 1 95 ? 0.830 3.248 29.246 1.00 93.75 95 LYS A CA 1
ATOM 756 C C . LYS A 1 95 ? 1.013 4.712 29.658 1.00 93.75 95 LYS A C 1
ATOM 758 O O . LYS A 1 95 ? 1.750 4.979 30.608 1.00 93.75 95 LYS A O 1
ATOM 763 N N . ALA A 1 96 ? 0.320 5.638 28.996 1.00 93.31 96 ALA A N 1
ATOM 764 C CA . ALA A 1 96 ? 0.347 7.062 29.319 1.00 93.31 96 ALA A CA 1
ATOM 765 C C . ALA A 1 96 ? -0.206 7.342 30.728 1.00 93.31 96 ALA A C 1
ATOM 767 O O . ALA A 1 96 ? 0.432 8.046 31.509 1.00 93.31 96 ALA A O 1
ATOM 768 N N . ASN A 1 97 ? -1.323 6.713 31.102 1.00 91.94 97 ASN A N 1
ATOM 769 C CA . ASN A 1 97 ? -1.929 6.835 32.430 1.00 91.94 97 ASN A CA 1
ATOM 770 C C . ASN A 1 97 ? -0.998 6.344 33.543 1.00 91.94 97 ASN A C 1
ATOM 772 O O . ASN A 1 97 ? -0.880 6.992 34.582 1.00 91.94 97 ASN A O 1
ATOM 776 N N . ARG A 1 98 ? -0.284 5.229 33.333 1.00 91.06 98 ARG A N 1
ATOM 777 C CA . ARG A 1 98 ? 0.731 4.756 34.291 1.00 91.06 98 ARG A CA 1
ATOM 778 C C . ARG A 1 98 ? 1.890 5.740 34.427 1.00 91.06 98 ARG A C 1
ATOM 780 O O . ARG A 1 98 ? 2.330 6.000 35.544 1.00 91.06 98 ARG A O 1
ATOM 787 N N . ALA A 1 99 ? 2.367 6.298 33.314 1.00 90.25 99 ALA A N 1
ATOM 788 C CA . ALA A 1 99 ? 3.427 7.302 33.335 1.00 90.25 99 ALA A CA 1
ATOM 789 C C . ALA A 1 99 ? 2.997 8.559 34.111 1.00 90.25 99 ALA A C 1
ATOM 791 O O . ALA A 1 99 ? 3.732 9.011 34.986 1.00 90.25 99 ALA A O 1
ATOM 792 N N . LEU A 1 100 ? 1.780 9.056 33.870 1.00 90.44 100 LEU A N 1
ATOM 793 C CA . LEU A 1 100 ? 1.178 10.173 34.606 1.00 90.44 100 LEU A CA 1
ATOM 794 C C . LEU A 1 100 ? 1.021 9.875 36.101 1.00 90.44 100 LEU A C 1
ATOM 796 O O . LEU A 1 100 ? 1.373 10.710 36.929 1.00 90.44 100 LEU A O 1
ATOM 800 N N . GLY A 1 101 ? 0.544 8.681 36.460 1.00 88.56 101 GLY A N 1
ATOM 801 C CA . GLY A 1 101 ? 0.417 8.267 37.859 1.00 88.56 101 GLY A CA 1
ATOM 802 C C . GLY A 1 101 ? 1.760 8.223 38.592 1.00 88.56 101 GLY A C 1
ATOM 803 O O . GLY A 1 101 ? 1.852 8.662 39.738 1.00 88.56 101 GLY A O 1
ATOM 804 N N . ASN A 1 102 ? 2.815 7.746 37.928 1.00 86.81 102 ASN A N 1
ATOM 805 C CA . ASN A 1 102 ? 4.171 7.761 38.480 1.00 86.81 102 ASN A CA 1
ATOM 806 C C . ASN A 1 102 ? 4.700 9.192 38.648 1.00 86.81 102 ASN A C 1
ATOM 808 O O . ASN A 1 102 ? 5.307 9.499 39.671 1.00 86.81 102 ASN A O 1
ATOM 812 N N . LEU A 1 103 ? 4.430 10.069 37.676 1.00 86.56 103 LEU A N 1
ATOM 813 C CA . LEU A 1 103 ? 4.831 11.474 37.731 1.00 86.56 103 LEU A CA 1
ATOM 814 C C . LEU A 1 103 ? 4.137 12.213 38.882 1.00 86.56 103 LEU A C 1
ATOM 816 O O . LEU A 1 103 ? 4.794 12.913 39.644 1.00 86.56 103 LEU A O 1
ATOM 820 N N . LYS A 1 104 ? 2.828 11.992 39.053 1.00 86.12 104 LYS A N 1
ATOM 821 C CA . LYS A 1 104 ? 2.031 12.589 40.131 1.00 86.12 104 LYS A CA 1
ATOM 822 C C . LYS A 1 104 ? 2.565 12.202 41.514 1.00 86.12 104 LYS A C 1
ATOM 824 O O . LYS A 1 104 ? 2.763 13.073 42.354 1.00 86.12 104 LYS A O 1
ATOM 829 N N . LYS A 1 105 ? 2.872 10.916 41.727 1.00 81.25 105 LYS A N 1
ATOM 830 C CA . LYS A 1 105 ? 3.497 10.442 42.976 1.00 81.25 105 LYS A CA 1
ATOM 831 C C . LYS A 1 105 ? 4.845 11.111 43.241 1.00 81.25 105 LYS A C 1
ATOM 833 O O . LYS A 1 105 ? 5.144 11.430 44.384 1.00 81.25 105 LYS A O 1
ATOM 838 N N . TYR A 1 106 ? 5.641 11.323 42.193 1.00 75.62 106 TYR A N 1
ATOM 839 C CA . TYR A 1 106 ? 6.930 11.998 42.311 1.00 75.62 106 TYR A CA 1
ATOM 840 C C . TYR A 1 106 ? 6.762 13.464 42.732 1.00 75.62 106 TYR A C 1
ATOM 842 O O . TYR A 1 106 ? 7.468 13.918 43.620 1.00 75.62 106 TYR A O 1
ATOM 850 N N . THR A 1 107 ? 5.792 14.180 42.156 1.00 76.44 107 THR A N 1
ATOM 851 C CA . THR A 1 107 ? 5.529 15.592 42.485 1.00 76.44 107 THR A CA 1
ATOM 852 C C . THR A 1 107 ? 4.834 15.802 43.831 1.00 76.44 107 THR A C 1
ATOM 854 O O . THR A 1 107 ? 5.027 16.836 44.460 1.00 76.44 107 THR A O 1
ATOM 857 N N . GLU A 1 108 ? 4.016 14.848 44.285 1.00 69.88 108 GLU A N 1
ATOM 858 C CA . GLU A 1 108 ? 3.348 14.920 45.593 1.00 69.88 108 GLU A CA 1
ATOM 859 C C . GLU A 1 108 ? 4.292 14.524 46.741 1.00 69.88 108 GLU A C 1
ATOM 861 O O . GLU A 1 108 ? 4.182 15.077 47.830 1.00 69.88 108 GLU A O 1
ATOM 866 N N . GLY A 1 109 ? 5.263 13.635 46.498 1.00 55.84 109 GLY A N 1
ATOM 867 C CA . GLY A 1 109 ? 6.268 13.235 47.492 1.00 55.84 109 GLY A CA 1
AT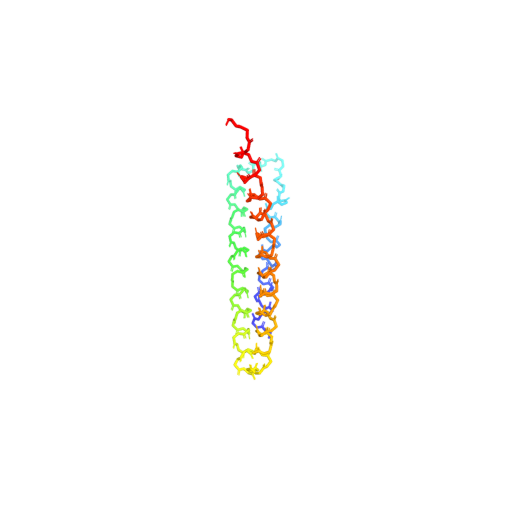OM 868 C C . GLY A 1 109 ? 7.401 14.244 47.721 1.00 55.84 109 GLY A C 1
ATOM 869 O O . GLY A 1 109 ? 8.152 14.099 48.678 1.00 55.84 109 GLY A O 1
ATOM 870 N N . THR A 1 110 ? 7.542 15.265 46.871 1.00 52.88 110 THR A N 1
ATOM 871 C CA . THR A 1 110 ? 8.588 16.299 46.995 1.00 52.88 110 THR A CA 1
ATOM 872 C C . THR A 1 110 ? 8.175 17.528 47.812 1.00 52.88 110 THR A C 1
ATOM 874 O O . THR A 1 110 ? 8.994 18.422 47.983 1.00 52.88 110 THR A O 1
ATOM 877 N N . ASN A 1 111 ? 6.944 17.588 48.332 1.00 50.31 111 ASN A N 1
ATOM 878 C CA . ASN A 1 111 ? 6.432 18.751 49.076 1.00 50.31 111 ASN A CA 1
ATOM 879 C C . ASN A 1 111 ? 6.455 18.591 50.616 1.00 50.31 111 ASN A C 1
ATOM 881 O O . ASN A 1 111 ? 5.905 19.443 51.306 1.00 50.31 111 ASN A O 1
ATOM 885 N N . GLU A 1 112 ? 7.060 17.531 51.171 1.00 46.97 112 GLU A N 1
ATOM 886 C CA . GLU A 1 112 ? 7.109 17.285 52.633 1.00 46.97 112 GLU A CA 1
ATOM 887 C C . GLU A 1 112 ? 8.451 17.629 53.311 1.00 46.97 112 GLU A C 1
ATOM 889 O O . GLU A 1 112 ? 8.649 17.319 54.485 1.00 46.97 112 GLU A O 1
ATOM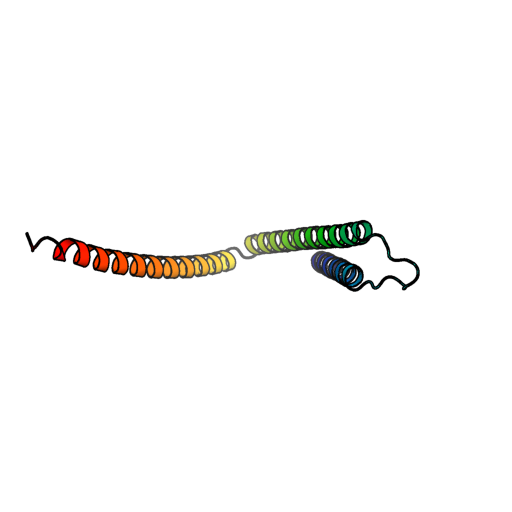 894 N N . THR A 1 113 ? 9.372 18.309 52.629 1.00 49.53 113 THR A N 1
ATOM 895 C CA . THR A 1 113 ? 10.598 18.826 53.260 1.00 49.53 113 THR A CA 1
ATOM 896 C C . THR A 1 113 ? 10.881 20.248 52.804 1.00 49.53 113 THR A C 1
ATOM 898 O O . THR A 1 113 ? 11.539 20.428 51.784 1.00 49.53 113 THR A O 1
ATOM 901 N N . ASP A 1 114 ? 10.361 21.217 53.555 1.00 40.38 114 ASP A N 1
ATOM 902 C CA . ASP A 1 114 ? 11.006 22.497 53.886 1.00 40.38 114 ASP A CA 1
ATOM 903 C C . ASP A 1 114 ? 10.318 23.118 55.116 1.00 40.38 114 ASP A C 1
ATOM 905 O O . ASP A 1 114 ? 9.066 23.197 55.130 1.00 40.38 114 ASP A O 1
#

Nearest PDB structures (foldseek):
  3q84-assembly3_N  TM=5.882E-01  e=4.725E+00  Homo sapiens
  3q84-assembly2_G  TM=5.569E-01  e=4.423E+00  Homo sapiens
  3q84-assembly3_M  TM=6.420E-01  e=9.765E+00  Homo sapiens

Mean predicted aligned error: 12.06 Å